Protein AF-A0A3C1ZI91-F1 (afdb_monomer_lite)

Foldseek 3Di:
DLVVLVVCQVVPPDPVDRPRDDDDDDDDDPVLVPDVVNVVVVVVCVVVVSD

Sequence (51 aa):
MAIGERMMAARLNTAASKVIDHYTYVLAGDGCLMEGVSAEACSLAGHLGLG

Radius of gyration: 13.75 Å; chains: 1; bounding box: 34×12×34 Å

Secondary structure (DSSP, 8-state):
-HHHHHHHHHHH-BTTB-S---PPP----HHHHHSHHHHHHHHHHHHTT--

Structu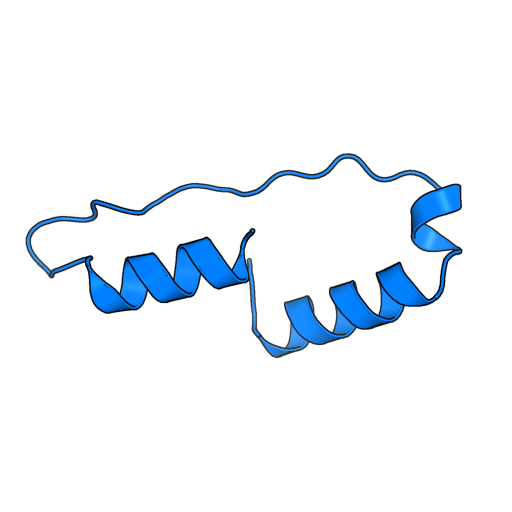re (mmCIF, N/CA/C/O backbone):
data_AF-A0A3C1ZI91-F1
#
_entry.id   AF-A0A3C1ZI91-F1
#
loop_
_atom_site.group_PDB
_atom_site.id
_atom_site.type_symbol
_atom_site.label_atom_id
_atom_site.label_alt_id
_atom_site.label_comp_id
_atom_site.label_asym_id
_atom_site.label_entity_id
_atom_site.label_seq_id
_atom_site.pdbx_PDB_ins_code
_atom_site.Cartn_x
_atom_site.Cartn_y
_atom_site.Cartn_z
_atom_site.occupancy
_atom_site.B_iso_or_equiv
_atom_site.auth_seq_id
_atom_site.auth_comp_id
_atom_site.auth_asym_id
_atom_site.auth_atom_id
_atom_site.pdbx_PDB_model_num
ATOM 1 N N . MET A 1 1 ? 1.032 5.625 3.392 1.00 93.56 1 MET A N 1
ATOM 2 C CA . MET A 1 1 ? -0.427 5.421 3.543 1.00 93.56 1 MET A CA 1
ATOM 3 C C . MET A 1 1 ? -0.736 4.181 4.377 1.00 93.56 1 MET A C 1
ATOM 5 O O . MET A 1 1 ? -1.229 4.368 5.477 1.00 93.56 1 MET A O 1
ATOM 9 N N . ALA A 1 2 ? -0.347 2.966 3.964 1.00 98.00 2 ALA A N 1
ATOM 10 C CA . ALA A 1 2 ? -0.636 1.723 4.707 1.00 98.00 2 ALA A CA 1
ATOM 11 C C . ALA A 1 2 ? -0.188 1.711 6.187 1.00 98.00 2 ALA A C 1
ATOM 13 O O . ALA A 1 2 ? -0.935 1.276 7.054 1.00 98.00 2 ALA A O 1
ATOM 14 N N . ILE A 1 3 ? 0.993 2.259 6.511 1.00 98.25 3 ILE A N 1
ATOM 15 C CA . ILE A 1 3 ? 1.428 2.415 7.916 1.00 98.25 3 ILE A CA 1
ATOM 16 C C . ILE A 1 3 ? 0.436 3.283 8.707 1.00 98.25 3 ILE A C 1
ATOM 18 O O . ILE A 1 3 ? 0.086 2.955 9.836 1.00 98.25 3 ILE A O 1
ATOM 22 N N . GLY A 1 4 ? -0.032 4.381 8.109 1.00 98.06 4 GLY A N 1
ATOM 23 C CA . GLY A 1 4 ? -0.986 5.293 8.735 1.00 98.06 4 GLY A CA 1
ATOM 24 C C . GLY A 1 4 ? -2.343 4.637 8.973 1.00 98.06 4 GLY A C 1
ATOM 25 O O . GLY A 1 4 ? -2.883 4.774 10.066 1.00 98.06 4 GLY A O 1
ATOM 26 N N . GLU A 1 5 ? -2.849 3.884 7.993 1.00 98.25 5 GLU A N 1
ATOM 27 C CA . GLU A 1 5 ? -4.072 3.084 8.135 1.00 98.25 5 GLU A CA 1
ATOM 28 C C . GLU A 1 5 ? -3.951 2.132 9.330 1.00 98.25 5 GLU A C 1
ATOM 30 O O . GLU A 1 5 ? -4.712 2.269 10.287 1.00 98.25 5 GLU A O 1
ATOM 35 N N . ARG A 1 6 ? -2.904 1.296 9.363 1.00 97.88 6 ARG A N 1
ATOM 36 C CA . ARG A 1 6 ? -2.682 0.325 10.441 1.00 97.88 6 ARG A CA 1
ATOM 37 C C . ARG A 1 6 ? -2.542 0.985 11.809 1.00 97.88 6 ARG A C 1
ATOM 39 O O . ARG A 1 6 ? -3.092 0.501 12.797 1.00 97.88 6 ARG A O 1
ATOM 46 N N . MET A 1 7 ? -1.805 2.093 11.889 1.00 98.19 7 MET A N 1
ATOM 47 C CA . MET A 1 7 ? -1.624 2.833 13.139 1.00 98.19 7 MET A CA 1
ATOM 48 C C . MET A 1 7 ? -2.931 3.451 13.639 1.00 98.19 7 MET A C 1
ATOM 50 O O . MET A 1 7 ? -3.174 3.457 14.845 1.00 98.19 7 MET A O 1
ATOM 54 N N . MET A 1 8 ? -3.762 3.994 12.746 1.00 98.00 8 MET A N 1
ATOM 55 C CA . MET A 1 8 ? -5.047 4.583 13.126 1.00 98.00 8 MET A CA 1
ATOM 56 C C . MET A 1 8 ? -6.071 3.506 13.478 1.00 98.00 8 MET A C 1
ATOM 58 O O . MET A 1 8 ? -6.743 3.636 14.498 1.00 98.00 8 MET A O 1
ATOM 62 N N . ALA A 1 9 ? -6.125 2.415 12.714 1.00 97.69 9 ALA A N 1
ATOM 63 C CA . ALA A 1 9 ? -6.933 1.244 13.026 1.00 97.69 9 ALA A CA 1
ATOM 64 C C . ALA A 1 9 ? -6.600 0.698 14.421 1.00 97.69 9 ALA A C 1
ATOM 66 O O . ALA A 1 9 ? -7.500 0.523 15.237 1.00 97.69 9 ALA A O 1
ATOM 67 N N . ALA A 1 10 ? -5.315 0.536 14.753 1.00 97.31 10 ALA A N 1
ATOM 68 C CA . ALA A 1 10 ? -4.889 0.074 16.076 1.00 97.31 10 ALA A CA 1
ATOM 69 C C . ALA A 1 10 ? -5.265 1.027 17.228 1.00 97.31 10 ALA A C 1
ATOM 71 O O . ALA A 1 10 ? -5.408 0.584 18.364 1.00 97.31 10 ALA A O 1
ATOM 72 N N . ARG A 1 11 ? -5.402 2.333 16.959 1.00 98.06 11 ARG A N 1
ATOM 73 C CA . ARG A 1 11 ? -5.727 3.347 17.978 1.00 98.06 11 ARG A CA 1
ATOM 74 C C . ARG A 1 11 ? -7.223 3.587 18.1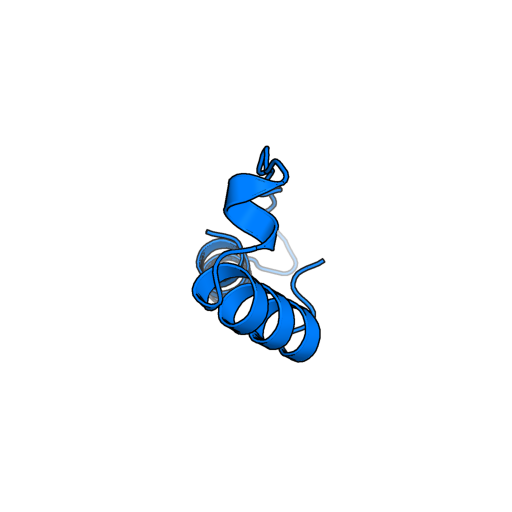49 1.00 98.06 11 ARG A C 1
ATOM 76 O O . ARG A 1 11 ? -7.638 3.969 19.237 1.00 98.06 11 ARG A O 1
ATOM 83 N N . LEU A 1 12 ? -8.002 3.447 17.078 1.00 97.75 12 LEU A N 1
ATOM 84 C CA . LEU A 1 12 ? -9.392 3.909 17.028 1.00 97.75 12 LEU A CA 1
ATOM 85 C C . LEU A 1 12 ? -10.408 2.778 16.862 1.00 97.75 12 LEU A C 1
ATOM 87 O O . LEU A 1 12 ? -11.564 2.955 17.245 1.00 97.75 12 LEU A O 1
ATOM 91 N N . ASN A 1 13 ? -10.012 1.626 16.313 1.00 98.12 13 ASN A N 1
ATOM 92 C CA . ASN A 1 13 ? -10.928 0.497 16.211 1.00 98.12 13 ASN A CA 1
ATOM 93 C C . ASN A 1 13 ? -11.123 -0.154 17.580 1.00 98.12 13 ASN A C 1
ATOM 95 O O . ASN A 1 13 ? -10.206 -0.269 18.391 1.00 98.12 13 ASN A O 1
ATOM 99 N N . THR A 1 14 ? -12.340 -0.622 17.815 1.00 97.38 14 THR A N 1
ATOM 100 C CA . THR A 1 14 ? -12.721 -1.357 19.021 1.00 97.38 14 THR A CA 1
ATOM 101 C C . THR A 1 14 ? -13.356 -2.685 18.627 1.00 97.38 14 THR A C 1
ATOM 103 O O . THR A 1 14 ? -13.674 -2.912 17.460 1.00 97.38 14 THR A O 1
ATOM 106 N N . ALA A 1 15 ? -13.610 -3.560 19.603 1.00 95.38 15 ALA A N 1
ATOM 107 C CA . ALA A 1 15 ? -14.344 -4.803 19.354 1.00 95.38 15 ALA A CA 1
ATOM 108 C C . ALA A 1 15 ? -15.763 -4.566 18.792 1.00 95.38 15 ALA A C 1
ATOM 110 O O . ALA A 1 15 ? -16.309 -5.441 18.129 1.00 95.38 15 ALA A O 1
ATOM 111 N N . ALA A 1 16 ? -16.349 -3.391 19.044 1.00 95.94 16 ALA A N 1
ATOM 112 C CA . ALA A 1 16 ? -17.699 -3.047 18.608 1.00 95.94 16 ALA A CA 1
ATOM 113 C C . ALA A 1 16 ? -17.743 -2.315 17.256 1.00 95.94 16 ALA A C 1
ATOM 115 O O . ALA A 1 16 ? -18.792 -2.293 16.618 1.00 95.94 16 ALA A O 1
ATOM 116 N N . SER A 1 17 ? -16.645 -1.684 16.823 1.00 96.12 17 SER A N 1
ATOM 117 C CA . SER A 1 17 ? -16.635 -0.868 15.606 1.00 96.12 17 SER A CA 1
ATOM 118 C C . SER A 1 17 ? -15.249 -0.776 14.975 1.00 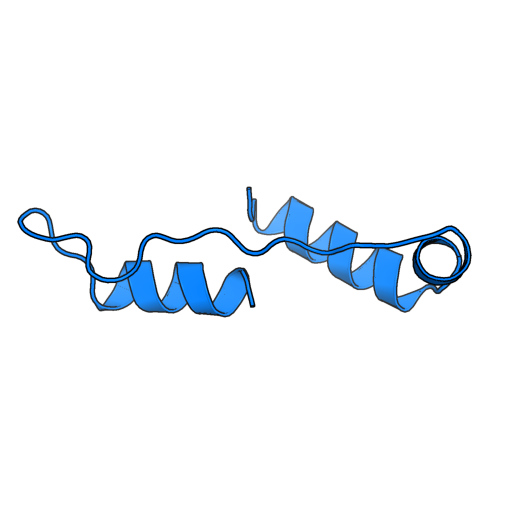96.12 17 SER A C 1
ATOM 120 O O . SER A 1 17 ? -14.269 -0.439 1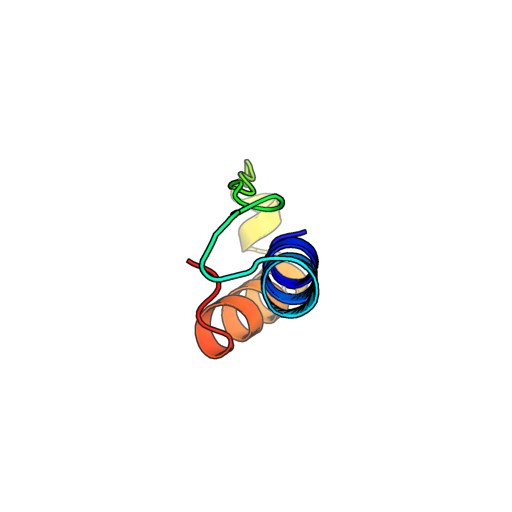5.647 1.00 96.12 17 SER A O 1
ATOM 122 N N . LYS A 1 18 ? -15.196 -1.026 13.663 1.00 97.00 18 LYS A N 1
ATOM 123 C CA . LYS A 1 18 ? -14.025 -0.804 12.812 1.00 97.00 18 LYS A CA 1
ATOM 124 C C . LYS A 1 18 ? -14.248 0.455 1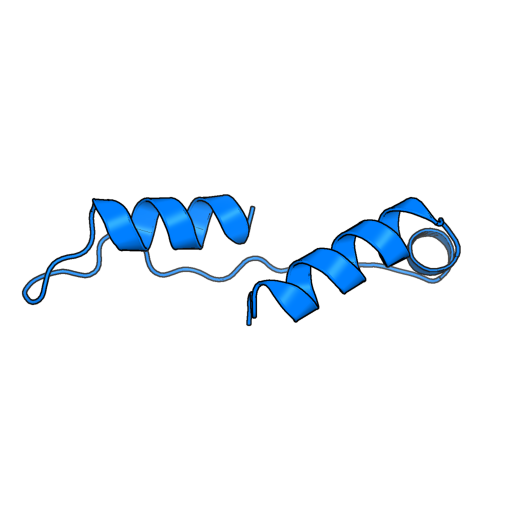1.981 1.00 97.00 18 LYS A C 1
ATOM 126 O O . LYS A 1 18 ? -14.907 0.418 10.949 1.00 97.00 18 LYS A O 1
ATOM 131 N N . VAL A 1 19 ? -13.736 1.574 12.476 1.00 97.00 19 VAL A N 1
ATOM 132 C CA . VAL A 1 19 ? -13.891 2.894 11.847 1.00 97.00 19 VAL A CA 1
ATOM 133 C C . VAL A 1 19 ? -12.858 3.094 10.738 1.00 97.00 19 VAL A C 1
ATOM 135 O O . VAL A 1 19 ? -13.139 3.749 9.738 1.00 97.00 19 VAL A O 1
ATOM 138 N N . ILE A 1 20 ? -11.667 2.519 10.907 1.00 97.75 20 ILE A N 1
ATOM 139 C CA . ILE A 1 20 ? -10.587 2.546 9.923 1.00 97.75 20 ILE A CA 1
ATOM 140 C C . ILE A 1 20 ? -10.377 1.119 9.422 1.00 97.75 20 ILE A C 1
ATOM 142 O O . ILE A 1 20 ? -9.894 0.271 10.169 1.00 97.75 20 ILE A O 1
ATOM 146 N N . ASP A 1 21 ? -10.802 0.865 8.187 1.00 97.38 21 ASP A N 1
ATOM 147 C CA . ASP A 1 21 ? -10.640 -0.417 7.495 1.00 97.38 21 ASP A CA 1
ATOM 148 C C . ASP A 1 21 ? -10.663 -0.149 5.982 1.00 97.38 21 ASP A C 1
ATOM 150 O O . ASP A 1 21 ? -11.726 -0.017 5.372 1.00 97.38 21 ASP A O 1
ATOM 154 N N . HIS A 1 22 ? -9.494 0.093 5.388 1.00 97.56 22 HIS A N 1
ATOM 155 C CA . HIS A 1 22 ? -9.386 0.386 3.958 1.00 97.56 22 HIS A CA 1
ATOM 156 C C . HIS A 1 22 ? -8.041 -0.042 3.376 1.00 97.56 22 HIS A C 1
ATOM 158 O O . HIS A 1 22 ? -7.023 -0.095 4.059 1.00 97.56 22 HIS A O 1
ATOM 164 N N . TYR A 1 23 ? -8.025 -0.283 2.067 1.00 98.00 23 TYR A N 1
ATOM 165 C CA . TYR A 1 23 ? -6.808 -0.630 1.342 1.00 98.00 23 TYR A CA 1
ATOM 166 C C . TYR A 1 23 ? -6.102 0.602 0.778 1.00 98.00 23 TYR A C 1
ATOM 168 O O . TYR A 1 23 ? -6.724 1.586 0.377 1.00 98.00 23 TYR A O 1
ATOM 176 N N . THR A 1 24 ? -4.775 0.513 0.693 1.00 97.88 24 THR A N 1
ATOM 177 C CA . THR A 1 24 ? -3.959 1.417 -0.120 1.00 97.88 24 THR A CA 1
ATOM 178 C C . THR A 1 24 ? -3.532 0.676 -1.379 1.00 97.88 24 THR A C 1
ATOM 180 O O . THR A 1 24 ? -2.763 -0.278 -1.296 1.00 97.88 24 THR A O 1
ATOM 183 N N . TYR A 1 25 ? -3.973 1.149 -2.541 1.00 97.50 25 TYR A N 1
ATOM 184 C CA . TYR A 1 25 ? -3.496 0.657 -3.831 1.00 97.50 25 TYR A CA 1
ATOM 185 C C . TYR A 1 25 ? -2.488 1.631 -4.433 1.00 97.50 25 TYR A C 1
ATOM 187 O O . TYR A 1 25 ? -2.613 2.846 -4.275 1.00 97.50 25 TYR A O 1
ATOM 195 N N . VAL A 1 26 ? -1.499 1.090 -5.139 1.00 97.25 26 VAL A N 1
ATOM 196 C CA . VAL A 1 26 ? -0.521 1.870 -5.896 1.00 97.25 26 VAL A CA 1
ATOM 197 C C . VAL A 1 26 ? -0.367 1.269 -7.287 1.00 97.25 26 VAL A C 1
ATOM 199 O O . VAL A 1 26 ? -0.343 0.049 -7.441 1.00 97.25 26 VAL A O 1
ATOM 202 N N . LEU A 1 27 ? -0.266 2.129 -8.297 1.00 98.12 27 LEU A N 1
ATOM 203 C CA . LEU A 1 27 ? 0.178 1.744 -9.631 1.00 98.12 27 LEU A CA 1
ATOM 204 C C . LEU A 1 27 ? 1.657 2.104 -9.740 1.00 98.12 27 LEU A C 1
ATOM 206 O O . LEU A 1 27 ? 2.025 3.265 -9.574 1.00 98.12 27 LEU A O 1
ATOM 210 N N . ALA A 1 28 ? 2.491 1.103 -9.992 1.00 97.56 28 ALA A N 1
ATOM 211 C CA . ALA A 1 28 ? 3.928 1.253 -10.157 1.00 97.56 28 ALA A CA 1
ATOM 212 C C . ALA A 1 28 ? 4.355 0.586 -11.469 1.00 97.56 28 ALA A C 1
ATOM 214 O O . ALA A 1 28 ? 3.799 -0.444 -11.848 1.00 97.56 28 ALA A O 1
ATOM 215 N N . GLY A 1 29 ? 5.320 1.191 -12.159 1.00 98.25 29 GLY A N 1
ATOM 216 C CA . GLY A 1 29 ? 5.921 0.647 -13.379 1.00 98.25 29 GLY A CA 1
ATOM 217 C C . GLY A 1 29 ? 7.421 0.422 -13.218 1.00 98.25 29 GLY A C 1
ATOM 218 O O . GLY A 1 29 ? 7.975 0.646 -12.142 1.00 98.25 29 GLY A O 1
ATOM 219 N N . ASP A 1 30 ? 8.087 0.042 -14.306 1.00 98.38 30 ASP A N 1
ATOM 220 C CA . ASP A 1 30 ? 9.509 -0.327 -14.291 1.00 98.38 30 ASP A CA 1
ATOM 221 C C . ASP A 1 30 ? 10.401 0.780 -13.719 1.00 98.38 30 ASP A C 1
ATOM 223 O O . ASP A 1 30 ? 11.274 0.512 -12.898 1.00 98.38 30 ASP A O 1
ATOM 227 N N . GLY A 1 31 ? 10.139 2.042 -14.083 1.00 98.38 31 GLY A N 1
ATOM 228 C CA . GLY A 1 31 ? 10.862 3.195 -13.537 1.00 98.38 31 GLY A CA 1
ATOM 229 C C . GLY A 1 31 ? 10.779 3.276 -12.012 1.00 98.38 31 GLY A C 1
ATOM 230 O O . GLY A 1 31 ? 11.784 3.512 -11.356 1.00 98.38 31 GLY A O 1
ATOM 231 N N . CYS A 1 32 ? 9.607 3.003 -11.434 1.00 97.75 32 CYS A N 1
ATOM 232 C CA . CYS A 1 32 ? 9.448 2.978 -9.984 1.00 97.75 32 CYS A CA 1
ATOM 233 C C . CYS A 1 32 ? 10.251 1.836 -9.356 1.00 97.75 32 CYS A C 1
ATOM 235 O O . CYS A 1 32 ? 10.864 2.057 -8.324 1.00 97.75 32 CYS A O 1
ATOM 237 N N . LEU A 1 33 ? 10.257 0.648 -9.970 1.00 97.94 33 LEU A N 1
ATOM 238 C CA . LEU A 1 33 ? 10.906 -0.554 -9.427 1.00 97.94 33 LEU A CA 1
ATOM 239 C C . LEU A 1 33 ? 12.435 -0.549 -9.569 1.00 97.94 33 LEU A C 1
ATOM 241 O O . LEU A 1 33 ? 13.119 -1.256 -8.833 1.00 97.94 33 LEU A O 1
ATOM 245 N N . MET A 1 34 ? 12.974 0.233 -10.505 1.00 97.88 34 MET A N 1
ATOM 246 C CA . MET A 1 34 ? 14.419 0.427 -10.658 1.00 97.88 34 MET A CA 1
ATOM 247 C C . MET A 1 34 ? 14.991 1.432 -9.651 1.00 97.88 34 MET A C 1
ATOM 249 O O . MET A 1 34 ? 16.188 1.395 -9.367 1.00 97.88 34 MET A O 1
ATOM 253 N N . GLU A 1 35 ? 14.157 2.314 -9.097 1.00 98.06 35 GLU A N 1
ATOM 254 C CA . GLU A 1 35 ? 14.590 3.301 -8.109 1.00 98.06 35 GLU A CA 1
ATOM 255 C C . GLU A 1 35 ? 14.808 2.659 -6.737 1.00 98.06 35 GLU A C 1
ATOM 257 O O . GLU A 1 35 ? 13.906 2.025 -6.182 1.00 98.06 35 GLU A O 1
ATOM 262 N N . GLY A 1 36 ? 15.985 2.876 -6.142 1.00 98.19 36 GLY A N 1
ATOM 263 C CA . GLY A 1 36 ? 16.376 2.251 -4.870 1.00 98.19 36 GLY A CA 1
ATOM 264 C C . GLY A 1 36 ? 15.418 2.549 -3.711 1.00 98.19 36 GLY A C 1
ATOM 265 O O . GLY A 1 36 ? 15.159 1.680 -2.880 1.00 98.19 36 GLY A O 1
ATOM 266 N N . VAL A 1 37 ? 14.795 3.732 -3.711 1.00 98.31 37 VAL A N 1
ATOM 267 C CA . VAL A 1 37 ? 13.787 4.115 -2.707 1.00 98.31 37 VAL A CA 1
ATOM 268 C C . VAL A 1 37 ? 12.573 3.178 -2.705 1.00 98.31 37 VAL A C 1
ATOM 270 O O . VAL A 1 37 ? 11.977 2.937 -1.655 1.00 98.31 37 VAL A O 1
ATOM 273 N N . SER A 1 38 ? 12.210 2.607 -3.858 1.00 97.62 38 SER A N 1
ATOM 274 C CA . SER A 1 38 ? 11.118 1.634 -3.932 1.00 97.62 38 SER A CA 1
ATOM 275 C C . SER A 1 38 ? 11.498 0.323 -3.248 1.00 97.62 38 SER A C 1
ATOM 277 O O . SER A 1 38 ? 10.690 -0.231 -2.506 1.00 97.62 38 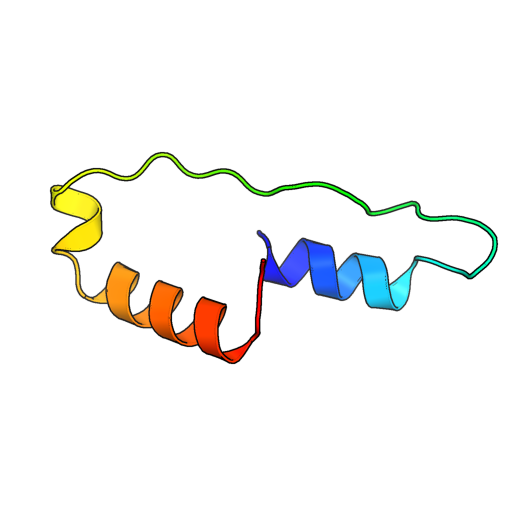SER A O 1
ATOM 279 N N . ALA A 1 39 ? 12.744 -0.130 -3.407 1.00 98.25 39 ALA A N 1
ATOM 280 C CA . ALA A 1 39 ? 13.251 -1.333 -2.761 1.00 98.25 39 ALA A CA 1
ATOM 281 C C . ALA A 1 39 ? 13.331 -1.160 -1.237 1.00 98.25 39 ALA A C 1
ATOM 283 O O . ALA A 1 39 ? 12.910 -2.049 -0.496 1.00 98.25 39 ALA A O 1
ATOM 284 N N . GLU A 1 40 ? 13.796 0.000 -0.764 1.00 98.75 40 GLU A N 1
ATOM 285 C CA . GLU A 1 40 ? 13.790 0.350 0.662 1.00 98.75 40 GLU A CA 1
ATOM 286 C C . GLU A 1 40 ? 12.365 0.340 1.236 1.00 98.75 40 GLU A C 1
ATOM 288 O O . GLU A 1 40 ? 12.103 -0.305 2.257 1.00 98.75 40 GLU A O 1
ATOM 293 N N . ALA A 1 41 ? 11.416 0.989 0.552 1.00 98.25 41 ALA A N 1
ATOM 294 C CA . ALA A 1 41 ? 10.020 1.041 0.973 1.00 98.25 41 ALA A CA 1
ATOM 295 C C . ALA A 1 41 ? 9.346 -0.344 0.964 1.00 98.25 41 ALA A C 1
ATOM 297 O O . ALA A 1 41 ? 8.653 -0.689 1.922 1.00 98.25 41 ALA A O 1
ATOM 298 N N . CYS A 1 42 ? 9.555 -1.153 -0.080 1.00 97.88 42 CYS A N 1
ATOM 299 C CA . CYS A 1 42 ? 9.010 -2.509 -0.189 1.00 97.88 42 CYS A CA 1
ATOM 300 C C . CYS A 1 42 ? 9.601 -3.455 0.864 1.00 97.88 42 CYS A C 1
ATOM 302 O O . CYS A 1 42 ? 8.854 -4.222 1.472 1.00 97.88 42 CYS A O 1
ATOM 304 N N . SER A 1 43 ? 10.909 -3.373 1.126 1.00 98.44 43 SER A N 1
ATOM 305 C CA . SER A 1 43 ? 11.574 -4.136 2.190 1.00 98.44 43 SER A CA 1
ATOM 306 C C . SER A 1 43 ? 10.968 -3.818 3.560 1.00 98.44 43 SER A C 1
ATOM 308 O O . SER A 1 43 ? 10.559 -4.722 4.295 1.00 98.44 43 SER A O 1
ATOM 310 N N . LEU A 1 44 ? 10.801 -2.527 3.871 1.00 98.56 44 LEU A N 1
ATOM 311 C CA . LEU A 1 44 ? 10.162 -2.086 5.110 1.00 98.56 44 LEU A CA 1
ATOM 312 C C . LEU A 1 44 ? 8.695 -2.533 5.195 1.00 98.56 44 LEU A C 1
ATOM 314 O O . LEU A 1 44 ? 8.260 -3.024 6.236 1.00 98.56 44 LEU A O 1
ATOM 318 N N . ALA A 1 45 ? 7.928 -2.391 4.111 1.00 98.19 45 ALA A N 1
ATOM 319 C CA . ALA A 1 45 ? 6.528 -2.804 4.070 1.00 98.19 45 ALA A CA 1
ATOM 320 C C . ALA A 1 45 ? 6.360 -4.317 4.283 1.00 98.19 45 ALA A C 1
ATOM 322 O O . ALA A 1 45 ? 5.451 -4.728 5.007 1.00 98.19 45 ALA A O 1
ATOM 323 N N . GLY A 1 46 ? 7.256 -5.128 3.710 1.00 98.12 46 GLY A N 1
ATOM 324 C CA . GLY A 1 46 ? 7.310 -6.573 3.924 1.00 98.12 46 GLY A CA 1
ATOM 325 C C . GLY A 1 46 ? 7.653 -6.933 5.368 1.00 98.12 46 GLY A C 1
ATOM 326 O O . GLY A 1 46 ? 6.950 -7.732 5.981 1.00 98.12 46 GLY A O 1
ATOM 327 N N . HIS A 1 47 ? 8.667 -6.287 5.953 1.00 98.31 47 HIS A N 1
ATOM 328 C CA . HIS A 1 47 ? 9.041 -6.501 7.355 1.00 98.31 47 HIS A CA 1
ATOM 329 C C . HIS A 1 47 ? 7.908 -6.144 8.331 1.00 98.31 47 HIS A C 1
ATOM 331 O O . HIS A 1 47 ? 7.665 -6.863 9.297 1.00 98.31 47 HIS A O 1
ATOM 337 N N . LEU A 1 48 ? 7.185 -5.054 8.063 1.00 98.19 48 LEU A N 1
ATOM 338 C CA . LEU A 1 48 ? 6.040 -4.616 8.864 1.00 98.19 48 LEU A CA 1
ATOM 339 C C . LEU A 1 48 ? 4.753 -5.402 8.570 1.00 98.19 48 LEU A C 1
ATOM 341 O O . LEU A 1 48 ? 3.752 -5.184 9.251 1.00 98.19 48 LEU A O 1
ATOM 345 N N . GLY A 1 49 ? 4.753 -6.283 7.564 1.00 97.44 49 GLY A N 1
ATOM 346 C CA . GLY A 1 49 ? 3.611 -7.102 7.169 1.00 97.44 49 GLY A CA 1
ATOM 347 C C . GLY A 1 49 ? 2.402 -6.284 6.721 1.00 97.44 49 GLY A C 1
ATOM 348 O O . GLY A 1 49 ? 1.300 -6.582 7.169 1.00 97.44 49 GLY A O 1
ATOM 349 N N . LEU A 1 50 ? 2.591 -5.221 5.929 1.00 96.38 50 LEU A N 1
ATOM 350 C CA . LEU A 1 50 ? 1.538 -4.278 5.499 1.00 96.38 50 LEU A CA 1
ATOM 351 C C . LEU A 1 50 ? 0.645 -4.804 4.352 1.00 96.38 50 LEU A C 1
ATOM 353 O O . LEU A 1 50 ? 0.416 -4.087 3.377 1.00 96.38 50 LEU A O 1
ATOM 357 N N . GLY A 1 51 ? 0.149 -6.036 4.470 1.00 82.12 51 GLY A N 1
ATOM 358 C CA . GLY A 1 51 ? -0.791 -6.670 3.537 1.00 82.12 51 GLY A CA 1
ATOM 359 C C . GLY A 1 51 ? -1.967 -7.322 4.243 1.00 82.12 51 GLY A C 1
ATOM 360 O O . GLY A 1 51 ? -1.902 -7.446 5.490 1.00 82.12 51 GLY A O 1
#

pLDDT: mean 97.38, std 2.33, range [82.12, 98.75]